Protein AF-A0A6V7VE24-F1 (afdb_monomer_lite)

InterPro domains:
  IPR000679 Zinc finger, GATA-type [PF00320] (62-96)
  IPR000679 Zinc finger, GATA-type [PS50114] (12-55)
  IPR000679 Zinc finger, GATA-type [PS50114] (56-92)
  IPR000679 Zinc finger, GATA-type [SM00401] (56-107)
  IPR013088 Zinc finger, NHR/GATA-type [G3DSA:3.30.50.10] (56-103)

Secondary structure (DSSP, 8-state):
--HHHHHHHHHTTTT--BTTT--S--S-EEEETTTEEEEHHHHHHHHHHSS------S----TTT--S--SS-EE-TTT--EE-HHHHHHHHHHHHHHHHHHTTS--

Foldseek 3Di:
DPVVVVVVVVVVLPQQAAPQARHRDAPDWDDDPPPHIHHPVQVVCCVVVVDGDDDDDDQAAAPVPRDSDAPDWDADPPPRHIHHPVVVVVVVVVVVVVVVVVVVVPD

Radius of gyration: 19.64 Å; chains: 1; bounding box: 31×36×73 Å

pLDDT: mean 81.74, std 15.92, range [39.88, 96.69]

Organism: Meloidogyne enterolobii (NCBI:txid390850)

Structure (mmCIF, N/CA/C/O backbone):
data_AF-A0A6V7VE24-F1
#
_entry.id   AF-A0A6V7VE24-F1
#
loop_
_atom_site.group_PDB
_atom_site.id
_atom_site.type_symbol
_atom_site.label_atom_id
_atom_site.label_alt_id
_atom_site.label_comp_id
_atom_site.label_asym_id
_atom_site.label_entity_id
_atom_site.label_seq_id
_atom_site.pdbx_PDB_ins_code
_atom_site.Cartn_x
_atom_site.Cartn_y
_atom_site.Cartn_z
_atom_site.occupancy
_atom_site.B_iso_or_equiv
_atom_site.auth_seq_id
_atom_site.auth_comp_id
_atom_site.auth_asym_id
_atom_site.auth_atom_id
_atom_site.pdbx_PDB_model_num
ATOM 1 N N . MET A 1 1 ? 10.195 14.468 -40.631 1.00 46.50 1 MET A N 1
ATOM 2 C CA . MET A 1 1 ? 10.539 13.842 -39.332 1.00 46.50 1 MET A CA 1
ATOM 3 C C . MET A 1 1 ? 9.803 14.530 -38.172 1.00 46.50 1 MET A C 1
ATOM 5 O O . MET A 1 1 ? 10.427 15.178 -37.351 1.00 46.50 1 MET A O 1
ATOM 9 N N . LEU A 1 2 ? 8.473 14.426 -38.097 1.00 47.97 2 LEU A N 1
ATOM 10 C CA . LEU A 1 2 ? 7.680 14.979 -36.974 1.00 47.97 2 LEU A CA 1
ATOM 11 C C . LEU A 1 2 ? 6.764 13.927 -36.324 1.00 47.97 2 LEU A C 1
ATOM 13 O O . LEU A 1 2 ? 6.364 14.075 -35.178 1.00 47.97 2 LEU A O 1
ATOM 17 N N . ILE A 1 3 ? 6.506 12.813 -37.019 1.00 49.00 3 ILE A N 1
ATOM 18 C CA . ILE A 1 3 ? 5.621 11.739 -36.549 1.00 49.00 3 ILE A CA 1
ATOM 19 C C . ILE A 1 3 ? 6.322 10.818 -35.527 1.00 49.00 3 ILE A C 1
ATOM 21 O O . ILE A 1 3 ? 5.666 10.285 -34.639 1.00 49.00 3 ILE A O 1
ATOM 25 N N . LEU A 1 4 ? 7.657 10.686 -35.570 1.00 47.44 4 LEU A N 1
ATOM 26 C CA . LEU A 1 4 ? 8.403 9.817 -34.642 1.00 47.44 4 LEU A CA 1
ATOM 27 C C . LEU A 1 4 ? 8.388 10.313 -33.184 1.00 47.44 4 LEU A C 1
ATOM 29 O O . LEU A 1 4 ? 8.431 9.496 -32.270 1.00 47.44 4 LEU A O 1
ATOM 33 N N . ASN A 1 5 ? 8.262 11.624 -32.957 1.00 48.38 5 ASN A N 1
ATOM 34 C CA . ASN A 1 5 ? 8.305 12.195 -31.606 1.00 48.38 5 ASN A CA 1
ATOM 35 C C . ASN A 1 5 ? 6.940 12.133 -30.901 1.00 48.38 5 ASN A C 1
ATOM 37 O O . ASN A 1 5 ? 6.881 11.808 -29.721 1.00 48.38 5 ASN A O 1
ATOM 41 N N . ILE A 1 6 ? 5.838 12.338 -31.634 1.00 50.84 6 ILE A N 1
ATOM 42 C CA . ILE A 1 6 ? 4.475 12.220 -31.079 1.00 50.84 6 ILE A CA 1
ATOM 43 C C . ILE A 1 6 ? 4.172 10.759 -30.725 1.00 50.84 6 ILE A C 1
ATOM 45 O O . ILE A 1 6 ? 3.619 10.464 -29.667 1.00 50.84 6 ILE A O 1
ATOM 49 N N . VAL A 1 7 ? 4.598 9.830 -31.586 1.00 51.38 7 VAL A N 1
ATOM 50 C CA . VAL A 1 7 ? 4.495 8.397 -31.308 1.00 51.38 7 VAL A CA 1
ATOM 51 C C . VAL A 1 7 ? 5.409 8.023 -30.135 1.00 51.38 7 VAL A C 1
ATOM 53 O O . VAL A 1 7 ? 4.964 7.288 -29.269 1.00 51.38 7 VAL A O 1
ATOM 56 N N . GLY A 1 8 ? 6.623 8.572 -30.015 1.00 47.44 8 GLY A N 1
ATOM 57 C CA . GLY A 1 8 ? 7.516 8.345 -28.866 1.00 47.44 8 GLY A CA 1
ATOM 58 C C . GLY A 1 8 ? 6.922 8.734 -27.504 1.00 47.44 8 GLY A C 1
ATOM 59 O O . GLY A 1 8 ? 7.091 7.988 -26.537 1.00 47.44 8 GLY A O 1
ATOM 60 N N . ASP A 1 9 ? 6.169 9.834 -27.433 1.00 51.03 9 ASP A N 1
ATOM 61 C CA . ASP A 1 9 ? 5.521 10.310 -26.200 1.00 51.03 9 ASP A CA 1
ATOM 62 C C . ASP A 1 9 ? 4.235 9.537 -25.849 1.00 51.03 9 ASP A C 1
ATOM 64 O O . ASP A 1 9 ? 3.973 9.252 -24.676 1.00 51.03 9 ASP A O 1
ATOM 68 N N . GLU A 1 10 ? 3.457 9.113 -26.849 1.00 54.38 10 GLU A N 1
ATOM 69 C CA . GLU A 1 10 ? 2.313 8.202 -26.667 1.00 54.38 10 GLU A CA 1
ATOM 70 C C . GLU A 1 10 ? 2.770 6.757 -26.356 1.00 54.38 10 GLU A C 1
ATOM 72 O O . GLU A 1 10 ? 2.152 6.052 -25.557 1.00 54.38 10 GLU A O 1
ATOM 77 N N . ILE A 1 11 ? 3.910 6.321 -26.903 1.00 50.38 11 ILE A N 1
ATOM 78 C CA . ILE A 1 11 ? 4.566 5.041 -26.599 1.00 50.38 11 ILE A CA 1
ATOM 79 C C . ILE A 1 11 ? 5.205 5.056 -25.201 1.00 50.38 11 ILE A C 1
ATOM 81 O O . ILE A 1 11 ? 5.156 4.037 -24.519 1.00 50.38 11 ILE A O 1
ATOM 85 N N . ASN A 1 12 ? 5.721 6.186 -24.708 1.00 50.69 12 ASN A N 1
ATOM 86 C CA . ASN A 1 12 ? 6.224 6.313 -23.327 1.00 50.69 12 ASN A CA 1
ATOM 87 C C . ASN A 1 12 ? 5.113 6.336 -22.258 1.00 50.69 12 ASN A C 1
ATOM 89 O O . ASN A 1 12 ? 5.381 6.175 -21.063 1.00 50.69 12 ASN A O 1
ATOM 93 N N . LYS A 1 13 ? 3.844 6.490 -22.658 1.00 52.00 13 LYS A N 1
ATOM 94 C CA . LYS A 1 13 ? 2.693 6.198 -21.787 1.00 52.00 13 LYS A CA 1
ATOM 95 C C . LYS A 1 13 ? 2.426 4.693 -21.638 1.00 52.00 13 LYS A C 1
ATOM 97 O O . LYS A 1 13 ? 1.619 4.333 -20.777 1.00 52.00 13 LYS A O 1
ATOM 102 N N . ARG A 1 14 ? 3.078 3.813 -22.416 1.00 56.66 14 ARG A N 1
ATOM 103 C CA . ARG A 1 14 ? 2.895 2.354 -22.325 1.00 56.66 14 ARG A CA 1
ATOM 104 C C . ARG A 1 14 ? 3.310 1.853 -20.938 1.00 56.66 14 ARG A C 1
ATOM 106 O O . ARG A 1 14 ? 4.467 1.935 -20.547 1.00 56.66 14 ARG A O 1
ATOM 113 N N . ASN A 1 15 ? 2.336 1.317 -20.207 1.00 62.25 15 ASN A N 1
ATOM 114 C CA . ASN A 1 15 ? 2.503 0.432 -19.052 1.00 62.25 15 ASN A CA 1
ATOM 115 C C . ASN A 1 15 ? 3.475 0.903 -17.959 1.00 62.25 15 ASN A C 1
ATOM 117 O O . ASN A 1 15 ? 4.304 0.132 -17.478 1.00 62.25 15 ASN A O 1
ATOM 121 N N . ARG A 1 16 ? 3.331 2.146 -17.480 1.00 78.44 16 ARG A N 1
ATOM 122 C CA . ARG A 1 16 ? 3.946 2.521 -16.198 1.00 78.44 16 ARG A CA 1
ATOM 123 C C . ARG A 1 16 ? 3.283 1.725 -15.075 1.00 78.44 16 ARG A C 1
ATOM 125 O O . ARG A 1 16 ? 2.172 2.038 -14.661 1.00 78.44 16 ARG A O 1
ATOM 132 N N . TYR A 1 17 ? 3.980 0.711 -14.576 1.00 90.00 17 TYR A N 1
ATOM 133 C CA . TYR A 1 17 ? 3.643 0.027 -13.335 1.00 90.00 17 TYR A CA 1
ATOM 134 C C . TYR A 1 17 ? 4.681 0.351 -12.264 1.00 90.00 17 TYR A C 1
ATOM 136 O O . TYR A 1 17 ? 5.835 0.689 -12.539 1.00 90.00 17 TYR A O 1
ATOM 144 N N . CYS A 1 18 ? 4.279 0.259 -11.001 1.00 91.88 18 CYS A N 1
ATOM 145 C CA . CYS A 1 18 ? 5.233 0.406 -9.918 1.00 91.88 18 CYS A CA 1
ATOM 146 C C . CYS A 1 18 ? 6.121 -0.835 -9.854 1.00 91.88 18 CYS A C 1
ATOM 148 O O . CYS A 1 18 ? 5.647 -1.897 -9.466 1.00 91.88 18 CYS A O 1
ATOM 150 N N . PHE A 1 19 ? 7.419 -0.682 -10.103 1.00 92.56 19 PHE A N 1
ATOM 151 C CA . PHE A 1 19 ? 8.405 -1.764 -10.020 1.00 92.56 19 PHE A CA 1
ATOM 152 C C . PHE A 1 19 ? 8.350 -2.531 -8.688 1.00 92.56 19 PHE A C 1
ATOM 154 O O . PHE A 1 19 ? 8.526 -3.741 -8.642 1.00 92.56 19 PHE A O 1
ATOM 161 N N . SER A 1 20 ? 8.049 -1.834 -7.587 1.00 90.62 20 SER A N 1
ATOM 162 C CA . SER A 1 20 ? 7.990 -2.438 -6.254 1.00 90.62 20 SER A CA 1
ATOM 163 C C . SER A 1 20 ? 6.677 -3.161 -5.938 1.00 90.62 20 SER A C 1
ATOM 165 O O . SER A 1 20 ? 6.718 -4.151 -5.213 1.00 90.62 20 SER A O 1
ATOM 167 N N . CYS A 1 21 ? 5.516 -2.662 -6.377 1.00 88.88 21 CYS A N 1
ATOM 168 C CA . CYS A 1 21 ? 4.216 -3.210 -5.953 1.00 88.88 21 CYS A CA 1
ATOM 169 C C . CYS A 1 21 ? 3.255 -3.581 -7.085 1.00 88.88 21 CYS A C 1
ATOM 171 O O . CYS A 1 21 ? 2.154 -4.038 -6.797 1.00 88.88 21 CYS A O 1
ATOM 173 N N . GLY A 1 22 ? 3.649 -3.384 -8.339 1.00 88.88 22 GLY A N 1
ATOM 174 C CA . GLY A 1 22 ? 2.891 -3.779 -9.524 1.00 88.88 22 GLY A CA 1
ATOM 175 C C . GLY A 1 22 ? 1.662 -2.931 -9.837 1.00 88.88 22 GLY A C 1
ATOM 176 O O . GLY A 1 22 ? 0.988 -3.222 -10.811 1.00 88.88 22 GLY A O 1
ATOM 177 N N . ILE A 1 23 ? 1.339 -1.891 -9.054 1.00 89.00 23 ILE A N 1
ATOM 178 C CA . ILE A 1 23 ? 0.158 -1.071 -9.363 1.00 89.00 23 ILE A CA 1
ATOM 179 C C . ILE A 1 23 ? 0.345 -0.352 -10.697 1.00 89.00 23 ILE A C 1
ATOM 181 O O . ILE A 1 23 ? 1.415 0.195 -10.947 1.00 89.00 23 ILE A O 1
ATOM 185 N N . GLU A 1 24 ? -0.708 -0.311 -11.503 1.00 89.31 24 GLU A N 1
ATOM 186 C CA . GLU A 1 24 ? -0.715 0.324 -12.830 1.00 89.31 24 GLU A CA 1
ATOM 187 C C . GLU A 1 24 ? -1.274 1.751 -12.796 1.00 89.31 24 GLU A C 1
ATOM 189 O O . GLU A 1 24 ? -1.113 2.532 -13.730 1.00 89.31 24 GLU A O 1
ATOM 194 N N . LYS A 1 25 ? -1.944 2.121 -11.699 1.00 88.44 25 LYS A N 1
ATOM 195 C CA . LYS A 1 25 ? -2.549 3.442 -11.511 1.00 88.44 25 LYS A CA 1
ATOM 196 C C . LYS A 1 25 ? -2.138 4.019 -10.164 1.00 88.44 25 LYS A C 1
ATOM 198 O O . LYS A 1 25 ? -2.244 3.371 -9.125 1.00 88.44 25 LYS A O 1
ATOM 203 N N . THR A 1 26 ? -1.664 5.257 -10.181 1.00 87.94 26 THR A N 1
ATOM 204 C CA . THR A 1 26 ? -1.312 6.046 -8.995 1.00 87.94 26 THR A CA 1
ATOM 205 C C . THR A 1 26 ? -1.391 7.524 -9.344 1.00 87.94 26 THR A C 1
ATOM 207 O O . THR A 1 26 ? -1.195 7.903 -10.494 1.00 87.94 26 THR A O 1
ATOM 210 N N . LEU A 1 27 ? -1.637 8.363 -8.340 1.00 90.38 27 LEU A N 1
ATOM 211 C CA . LEU A 1 27 ? -1.680 9.820 -8.499 1.00 90.38 27 LEU A CA 1
ATOM 212 C C . LEU A 1 27 ? -0.299 10.424 -8.790 1.00 90.38 27 LEU A C 1
ATOM 214 O O . LEU A 1 27 ? -0.196 11.487 -9.387 1.00 90.38 27 LEU A O 1
ATOM 218 N N . ARG A 1 28 ? 0.770 9.756 -8.343 1.00 90.94 28 ARG A N 1
ATOM 219 C CA . ARG A 1 28 ? 2.151 10.218 -8.508 1.00 90.94 28 ARG A CA 1
ATOM 220 C C . ARG A 1 28 ? 3.072 9.067 -8.890 1.00 90.94 28 ARG A C 1
ATOM 222 O O . ARG A 1 28 ? 3.128 8.059 -8.173 1.00 90.94 28 ARG A O 1
ATOM 229 N N . TRP A 1 29 ? 3.823 9.279 -9.967 1.00 92.69 29 TRP A N 1
ATOM 230 C CA . TRP A 1 29 ? 4.921 8.441 -10.440 1.00 92.69 29 TRP A CA 1
ATOM 231 C C . TRP A 1 29 ? 6.263 9.097 -10.118 1.00 92.69 29 TRP A C 1
ATOM 233 O O . TRP A 1 29 ? 6.401 10.309 -10.239 1.00 92.69 29 TRP A O 1
ATOM 243 N N . ASN A 1 30 ? 7.247 8.302 -9.703 1.00 93.50 30 ASN A N 1
ATOM 244 C CA . ASN A 1 30 ? 8.624 8.743 -9.488 1.00 93.50 30 ASN A CA 1
ATOM 245 C C . ASN A 1 30 ? 9.547 7.834 -10.300 1.00 93.50 30 ASN A C 1
ATOM 247 O O . ASN A 1 30 ? 9.360 6.616 -10.275 1.00 93.50 30 ASN A O 1
ATOM 251 N N . ILE A 1 31 ? 10.524 8.414 -10.995 1.00 90.81 31 ILE A N 1
ATOM 252 C CA . ILE A 1 31 ? 11.538 7.660 -11.741 1.00 90.81 31 ILE A CA 1
ATOM 253 C C . ILE A 1 31 ? 12.391 6.874 -10.737 1.00 90.81 31 ILE A C 1
ATOM 255 O O . ILE A 1 31 ? 12.764 7.384 -9.678 1.00 90.81 31 ILE A O 1
ATOM 259 N N . TYR A 1 32 ? 12.658 5.614 -11.046 1.00 89.38 32 TYR A N 1
ATOM 260 C CA . TYR A 1 32 ? 13.491 4.719 -10.260 1.00 89.38 32 TYR A CA 1
ATOM 261 C C . TYR A 1 32 ? 14.383 3.930 -11.207 1.00 89.38 32 TYR A C 1
ATOM 263 O O . TYR A 1 32 ? 13.877 3.169 -12.017 1.00 89.38 32 TYR A O 1
ATOM 271 N N . LEU A 1 33 ? 15.705 4.096 -11.109 1.00 86.12 33 LEU A N 1
ATOM 272 C CA . LEU A 1 33 ? 16.628 3.655 -12.165 1.00 86.12 33 LEU A CA 1
ATOM 273 C C . LEU A 1 33 ? 16.254 4.286 -13.526 1.00 86.12 33 LEU A C 1
ATOM 275 O O . LEU A 1 33 ? 15.291 5.042 -13.636 1.00 86.12 33 LEU A O 1
ATOM 279 N N . LYS A 1 34 ? 17.055 4.044 -14.565 1.00 80.50 34 LYS A N 1
ATOM 280 C CA . LYS A 1 34 ? 16.885 4.723 -15.860 1.00 80.50 34 LYS A CA 1
ATOM 281 C C . LYS A 1 34 ? 15.539 4.405 -16.539 1.00 80.50 34 LYS A C 1
ATOM 283 O O . LYS A 1 34 ? 15.042 5.227 -17.297 1.00 80.50 34 LYS A O 1
ATOM 288 N N . GLU A 1 35 ? 14.945 3.247 -16.237 1.00 82.38 35 GLU A N 1
ATOM 289 C CA . GLU A 1 35 ? 13.797 2.696 -16.979 1.00 82.38 35 GLU A CA 1
ATOM 290 C C . GLU A 1 35 ? 12.663 2.161 -16.089 1.00 82.38 35 GLU A C 1
ATOM 292 O O . GLU A 1 35 ? 11.712 1.557 -16.586 1.00 82.38 35 GLU A O 1
ATOM 297 N N . HIS A 1 36 ? 12.721 2.355 -14.767 1.00 89.56 36 HIS A N 1
ATOM 298 C CA . HIS A 1 36 ? 11.656 1.894 -13.876 1.00 89.56 36 HIS A CA 1
ATOM 299 C C . HIS A 1 36 ? 10.965 3.048 -13.151 1.00 89.56 36 HIS A C 1
ATOM 301 O O . HIS A 1 36 ? 11.440 4.181 -13.086 1.00 89.56 36 HIS A O 1
ATOM 307 N N . TYR A 1 37 ? 9.791 2.752 -12.593 1.00 92.88 37 TYR A N 1
ATOM 308 C CA . TYR A 1 37 ? 8.986 3.723 -11.864 1.00 92.88 37 TYR A CA 1
ATOM 309 C C . TYR A 1 37 ? 8.547 3.173 -10.511 1.00 92.88 37 TYR A C 1
ATOM 311 O O . TYR A 1 37 ? 8.249 1.988 -10.345 1.00 92.88 37 TYR A O 1
ATOM 319 N N . LEU A 1 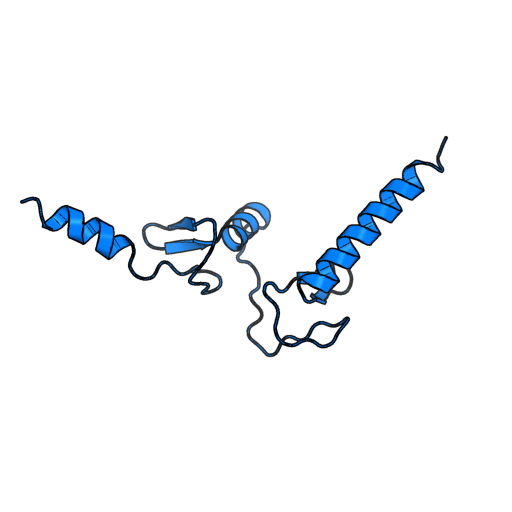38 ? 8.445 4.058 -9.524 1.00 93.31 38 LEU A N 1
ATOM 320 C CA . LEU A 1 38 ? 7.809 3.790 -8.240 1.00 93.31 38 LEU A CA 1
ATOM 321 C C . LEU A 1 38 ? 6.587 4.687 -8.064 1.00 93.31 38 LEU A C 1
ATOM 323 O O . LEU A 1 38 ? 6.634 5.894 -8.308 1.00 93.31 38 LEU A O 1
ATOM 327 N N . CYS A 1 39 ? 5.488 4.116 -7.571 1.00 93.44 39 CYS A N 1
ATOM 328 C CA . CYS A 1 39 ? 4.370 4.923 -7.103 1.00 93.44 39 CYS A CA 1
ATOM 329 C C . CYS A 1 39 ? 4.787 5.771 -5.895 1.00 93.44 39 CYS A C 1
ATOM 331 O O . CYS A 1 39 ? 5.734 5.425 -5.184 1.00 93.44 39 CYS A O 1
ATOM 333 N N . GLY A 1 40 ? 4.057 6.856 -5.622 1.00 93.12 40 GLY A N 1
ATOM 334 C CA . GLY A 1 40 ? 4.350 7.753 -4.497 1.00 93.12 40 GLY A CA 1
ATOM 335 C C . GLY A 1 40 ? 4.545 7.029 -3.160 1.00 93.12 40 GLY A C 1
ATOM 336 O O . GLY A 1 40 ? 5.494 7.314 -2.436 1.00 93.12 40 GLY A O 1
ATOM 337 N N . ASN A 1 41 ? 3.713 6.025 -2.870 1.00 92.56 41 ASN A N 1
ATOM 338 C CA . ASN A 1 41 ? 3.816 5.252 -1.631 1.00 92.56 41 ASN A CA 1
ATOM 339 C C . ASN A 1 41 ? 5.115 4.435 -1.553 1.00 92.56 41 ASN A C 1
ATOM 341 O O . ASN A 1 41 ? 5.786 4.459 -0.523 1.00 92.56 41 ASN A O 1
ATOM 345 N N . CYS A 1 42 ? 5.476 3.712 -2.618 1.00 92.75 42 CYS A N 1
ATOM 346 C CA . CYS A 1 42 ? 6.693 2.897 -2.637 1.00 92.75 42 CYS A CA 1
ATOM 347 C C . CYS A 1 42 ? 7.959 3.754 -2.680 1.00 92.75 42 CYS A C 1
ATOM 349 O O . CYS A 1 42 ? 8.933 3.413 -2.012 1.00 92.75 42 CYS A O 1
ATOM 351 N N . TYR A 1 43 ? 7.931 4.874 -3.406 1.00 95.12 43 TYR A N 1
ATOM 352 C CA . TYR A 1 43 ? 9.033 5.829 -3.436 1.00 95.12 43 TYR A CA 1
ATOM 353 C C . TYR A 1 43 ? 9.296 6.406 -2.042 1.00 95.12 43 TYR A C 1
ATOM 355 O O . TYR A 1 43 ? 10.387 6.227 -1.510 1.00 95.12 43 TYR A O 1
ATOM 363 N N . ASN A 1 44 ? 8.281 6.997 -1.400 1.00 95.19 44 ASN A N 1
ATOM 364 C CA . ASN A 1 44 ? 8.427 7.586 -0.065 1.00 95.19 44 ASN A CA 1
ATOM 365 C C . ASN A 1 44 ? 8.865 6.550 0.975 1.00 95.19 44 ASN A C 1
ATOM 367 O O . ASN A 1 44 ? 9.716 6.834 1.814 1.00 95.19 44 ASN A O 1
ATOM 371 N N . TYR A 1 45 ? 8.329 5.326 0.900 1.00 93.50 45 TYR A N 1
ATOM 372 C CA . TYR A 1 45 ? 8.768 4.248 1.781 1.00 93.50 45 TYR A CA 1
ATOM 373 C C . TYR A 1 45 ? 10.261 3.959 1.615 1.00 93.50 45 TYR A C 1
ATOM 375 O O . TYR A 1 45 ? 10.965 3.850 2.618 1.00 93.50 45 TYR A O 1
ATOM 383 N N . LYS A 1 46 ? 10.740 3.863 0.368 1.00 94.44 46 LYS A N 1
ATOM 384 C CA . LYS A 1 46 ? 12.150 3.608 0.067 1.00 94.44 46 LYS A CA 1
ATOM 385 C C . LYS A 1 46 ? 13.060 4.749 0.525 1.00 94.44 46 LYS A C 1
ATOM 387 O O . LYS A 1 46 ? 14.124 4.448 1.047 1.00 94.44 46 LYS A O 1
ATOM 392 N N . GLN A 1 47 ? 12.639 6.007 0.383 1.00 94.69 47 GLN A N 1
ATOM 393 C CA . GLN A 1 47 ? 13.403 7.166 0.867 1.00 94.69 47 GLN A CA 1
ATOM 394 C C . GLN A 1 47 ? 13.565 7.153 2.394 1.00 94.69 47 GLN A C 1
ATOM 396 O O . GLN A 1 47 ? 14.646 7.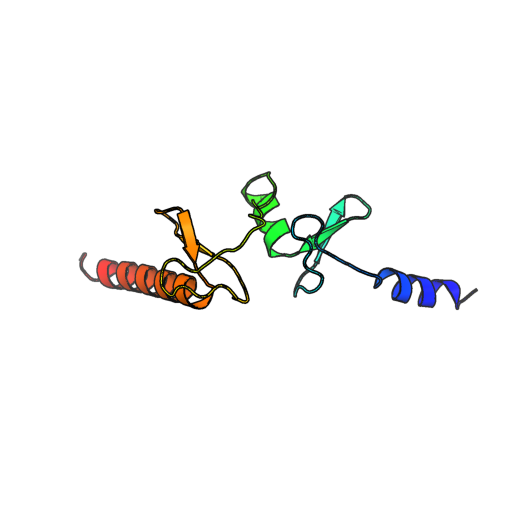403 2.905 1.00 94.69 47 GLN A O 1
ATOM 401 N N . ILE A 1 48 ? 12.500 6.811 3.129 1.00 93.94 48 ILE A N 1
ATOM 402 C CA . ILE A 1 48 ? 12.517 6.820 4.602 1.00 93.94 48 ILE A CA 1
ATOM 403 C C . ILE A 1 48 ? 13.228 5.586 5.172 1.00 93.94 48 ILE A C 1
ATOM 405 O O . ILE A 1 48 ? 13.934 5.674 6.169 1.00 93.94 48 ILE A O 1
ATOM 409 N N . ASN A 1 49 ? 13.000 4.413 4.579 1.00 92.94 49 ASN A N 1
ATOM 410 C CA . ASN A 1 49 ? 13.412 3.135 5.167 1.00 92.94 49 ASN A CA 1
ATOM 411 C C . ASN A 1 49 ? 14.645 2.528 4.489 1.00 92.94 49 ASN A C 1
ATOM 413 O O . ASN A 1 49 ? 15.047 1.430 4.869 1.00 92.94 49 ASN A O 1
ATOM 417 N N . TRP A 1 50 ? 15.169 3.167 3.438 1.00 92.69 50 TRP A N 1
ATOM 418 C CA . TRP A 1 50 ? 16.280 2.690 2.602 1.00 92.69 50 TRP A CA 1
ATOM 419 C C . TRP A 1 50 ? 16.104 1.278 2.012 1.00 92.69 50 TRP A C 1
ATOM 421 O O . TRP A 1 50 ? 17.023 0.699 1.443 1.00 92.69 50 TRP A O 1
ATOM 431 N N . ARG A 1 51 ? 14.883 0.736 2.051 1.00 93.06 51 ARG A N 1
ATOM 432 C CA . ARG A 1 51 ? 14.506 -0.597 1.559 1.00 93.06 51 ARG A CA 1
ATOM 433 C C . ARG A 1 51 ? 13.138 -0.562 0.891 1.00 93.06 51 ARG A C 1
ATOM 435 O O . ARG A 1 51 ? 12.360 0.369 1.098 1.00 93.06 51 ARG A O 1
ATOM 442 N N . PHE A 1 52 ? 12.823 -1.576 0.089 1.00 89.38 52 PHE A N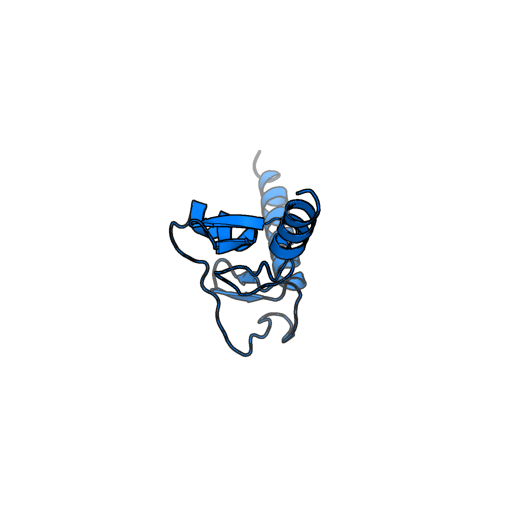 1
ATOM 443 C CA . PHE A 1 52 ? 11.499 -1.677 -0.525 1.00 89.38 52 PHE A CA 1
ATOM 444 C C . PHE A 1 52 ? 10.404 -1.940 0.510 1.00 89.38 52 PHE A C 1
ATOM 446 O O . PHE A 1 52 ? 10.628 -2.561 1.552 1.00 89.38 52 PHE A O 1
ATOM 453 N N . ARG A 1 53 ? 9.193 -1.458 0.208 1.00 85.56 53 ARG A N 1
ATOM 454 C CA . ARG A 1 53 ? 8.009 -1.742 1.020 1.00 85.56 53 ARG A CA 1
ATOM 455 C C . ARG A 1 53 ? 7.742 -3.251 0.991 1.00 85.56 53 ARG A C 1
ATOM 457 O O . ARG A 1 53 ? 7.615 -3.787 -0.106 1.00 85.56 53 ARG A O 1
ATOM 464 N N . PRO A 1 54 ? 7.596 -3.933 2.142 1.00 83.06 54 PRO A N 1
ATOM 465 C CA . PRO A 1 54 ? 7.242 -5.346 2.157 1.00 83.06 54 PRO A CA 1
ATOM 466 C C . PRO A 1 54 ? 5.826 -5.526 1.596 1.00 83.06 54 PRO A C 1
ATOM 468 O O . PRO A 1 54 ? 4.825 -5.144 2.214 1.00 83.06 54 PRO A O 1
ATOM 471 N N . ILE A 1 55 ? 5.735 -6.081 0.389 1.00 80.31 55 ILE A N 1
ATOM 472 C CA . ILE A 1 55 ? 4.468 -6.409 -0.258 1.00 80.31 55 ILE A CA 1
ATOM 473 C C . ILE A 1 55 ? 4.147 -7.869 0.070 1.00 80.31 55 ILE A C 1
ATOM 475 O O . ILE A 1 55 ? 4.606 -8.772 -0.618 1.00 80.31 55 ILE A O 1
ATOM 479 N N . LYS A 1 56 ? 3.355 -8.125 1.122 1.00 74.81 56 LYS A N 1
ATOM 480 C CA . LYS A 1 56 ? 2.781 -9.467 1.328 1.00 74.81 56 LYS A CA 1
ATOM 481 C C . LYS A 1 56 ? 1.885 -9.812 0.130 1.00 74.81 56 LYS A C 1
ATOM 483 O O . LYS A 1 56 ? 0.883 -9.115 -0.078 1.00 74.81 56 LYS A O 1
ATOM 488 N N . LYS A 1 57 ? 2.262 -10.839 -0.633 1.00 67.25 57 LYS A N 1
ATOM 489 C CA . LYS A 1 57 ? 1.425 -11.506 -1.640 1.00 67.25 57 LYS A CA 1
ATOM 490 C C . LYS A 1 57 ? 0.634 -12.606 -0.916 1.00 67.25 57 LYS A C 1
ATOM 492 O O . LYS A 1 57 ? 1.248 -13.410 -0.228 1.00 67.25 57 LYS A O 1
ATOM 497 N N . GLY A 1 58 ? -0.697 -12.596 -0.994 1.00 71.50 58 GLY A N 1
ATOM 498 C CA . GLY A 1 58 ? -1.561 -13.580 -0.325 1.00 71.50 58 GLY A CA 1
ATOM 499 C C . GLY A 1 58 ? -2.947 -13.035 0.037 1.00 71.50 58 GLY A C 1
ATOM 500 O O . GLY A 1 58 ? -3.192 -11.832 -0.088 1.00 71.50 58 GLY A O 1
ATOM 501 N N . ASN A 1 59 ? -3.830 -13.922 0.508 1.00 78.75 59 ASN A N 1
ATOM 502 C CA . ASN A 1 59 ? -5.181 -13.594 0.978 1.00 78.75 59 ASN A CA 1
ATOM 503 C C . ASN A 1 59 ? -5.114 -12.815 2.295 1.00 78.75 59 ASN A C 1
ATOM 505 O O . ASN A 1 59 ? -5.160 -13.378 3.388 1.00 78.75 59 ASN A O 1
ATOM 509 N N . ARG A 1 60 ? -4.970 -11.496 2.188 1.00 87.31 60 ARG A N 1
ATOM 510 C CA . ARG A 1 60 ? -5.087 -10.602 3.338 1.00 87.31 60 ARG A CA 1
ATOM 511 C C . ARG A 1 60 ? -6.556 -10.462 3.719 1.00 87.31 60 ARG A C 1
ATOM 513 O O . ARG A 1 60 ? -7.410 -10.314 2.850 1.00 87.31 60 ARG A O 1
ATOM 520 N N . HIS A 1 61 ? -6.821 -10.438 5.016 1.00 93.25 61 HIS A N 1
ATOM 521 C CA . HIS A 1 61 ? -8.095 -10.014 5.577 1.00 93.25 61 HIS A CA 1
ATOM 522 C C . HIS A 1 61 ? -7.835 -8.909 6.598 1.00 93.25 61 HIS A C 1
ATOM 524 O O . HIS A 1 61 ? -6.767 -8.839 7.209 1.00 93.25 61 HIS A O 1
ATOM 530 N N . CYS A 1 62 ? -8.795 -8.007 6.759 1.00 94.25 62 CYS A N 1
ATOM 531 C CA . CYS A 1 62 ? -8.722 -7.016 7.819 1.00 94.25 62 CYS A CA 1
ATOM 532 C C . CYS A 1 62 ? -8.930 -7.705 9.164 1.00 94.25 62 CYS A C 1
ATOM 534 O O . CYS A 1 62 ? -9.974 -8.312 9.367 1.00 94.25 62 CYS A O 1
ATOM 536 N N . HIS A 1 63 ? -8.000 -7.544 10.099 1.00 94.62 63 HIS A N 1
ATOM 537 C CA . HIS A 1 63 ? -8.144 -8.111 11.441 1.00 94.62 63 HIS A CA 1
ATOM 538 C C . HIS A 1 63 ? -9.387 -7.590 12.184 1.00 94.62 63 HIS A C 1
ATOM 540 O O . HIS A 1 63 ? -10.003 -8.322 12.940 1.00 94.62 63 HIS A O 1
ATOM 546 N N . GLU A 1 64 ? -9.783 -6.340 11.924 1.00 94.38 64 GLU A N 1
ATOM 547 C CA . GLU A 1 64 ? -10.913 -5.699 12.611 1.00 94.38 64 GLU A CA 1
ATOM 548 C C . GLU A 1 64 ? -12.294 -6.085 12.051 1.00 94.38 64 GLU A C 1
ATOM 550 O O . GLU A 1 64 ? -13.261 -6.180 12.791 1.00 94.38 64 GLU A O 1
ATOM 555 N N . CYS A 1 65 ? -12.423 -6.240 10.728 1.00 96.19 65 CYS A N 1
ATOM 556 C CA . CYS A 1 65 ? -13.731 -6.408 10.078 1.00 96.19 65 CYS A CA 1
ATOM 557 C C . CYS A 1 65 ? -13.789 -7.552 9.062 1.00 96.19 65 CYS A C 1
ATOM 559 O O . CYS A 1 65 ? -14.775 -7.688 8.347 1.00 96.19 65 CYS A O 1
ATOM 561 N N . GLY A 1 66 ? -12.722 -8.338 8.933 1.00 95.38 66 GLY A N 1
ATOM 562 C CA . GLY A 1 66 ? -12.668 -9.523 8.078 1.00 95.38 66 GLY A CA 1
ATOM 563 C C . GLY A 1 66 ? -12.621 -9.269 6.569 1.00 95.38 66 GLY A C 1
ATOM 564 O O . GLY A 1 66 ? -12.366 -10.208 5.823 1.00 95.38 66 GLY A O 1
ATOM 565 N N . VAL A 1 67 ? -12.816 -8.032 6.085 1.00 95.88 67 VAL A N 1
ATOM 566 C CA . VAL A 1 67 ? -12.850 -7.768 4.634 1.00 95.88 67 VAL A CA 1
ATOM 567 C C . VAL A 1 67 ? -11.562 -8.214 3.951 1.00 95.88 67 VAL A C 1
ATOM 569 O O . VAL A 1 67 ? -10.463 -7.927 4.429 1.00 95.88 67 VAL A O 1
ATOM 572 N N . THR A 1 68 ? -11.704 -8.886 2.814 1.00 93.19 68 THR A N 1
ATOM 573 C CA . THR A 1 68 ? -10.595 -9.408 2.000 1.00 93.19 68 THR A CA 1
ATOM 574 C C . THR A 1 68 ? -10.244 -8.500 0.823 1.00 93.19 68 THR A C 1
ATOM 576 O O . THR A 1 68 ? -9.221 -8.686 0.167 1.00 93.19 68 THR A O 1
ATOM 579 N N . GLN A 1 69 ? -11.058 -7.471 0.573 1.00 89.50 69 GLN A N 1
ATOM 580 C CA . GLN A 1 69 ? -10.830 -6.463 -0.457 1.00 89.50 69 GLN A CA 1
ATOM 581 C C . GLN A 1 69 ? -10.857 -5.059 0.154 1.00 89.50 69 GLN A C 1
ATOM 583 O O . GLN A 1 69 ? -11.688 -4.732 0.999 1.00 89.50 69 GLN A O 1
ATOM 588 N N . THR A 1 70 ? -9.911 -4.215 -0.252 1.00 90.44 70 THR A N 1
ATOM 589 C CA . THR A 1 70 ? -9.774 -2.829 0.216 1.00 90.44 70 THR A CA 1
ATOM 590 C C . THR A 1 70 ? -8.928 -2.042 -0.780 1.00 90.44 70 THR A C 1
ATOM 592 O O . THR A 1 70 ? -8.040 -2.599 -1.423 1.00 90.44 70 THR A O 1
ATOM 595 N N . THR A 1 71 ? -9.144 -0.730 -0.871 1.00 87.69 71 THR A N 1
ATOM 596 C CA . TH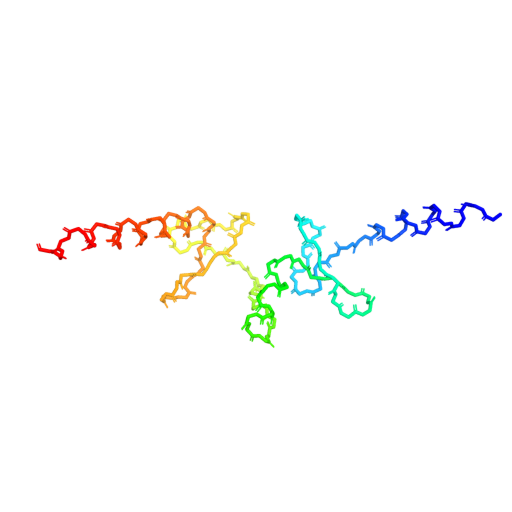R A 1 71 ? -8.354 0.155 -1.748 1.00 87.69 71 THR A CA 1
ATOM 597 C C . THR A 1 71 ? -6.894 0.278 -1.312 1.00 87.69 71 THR A C 1
ATOM 599 O O . THR A 1 71 ? -6.001 0.483 -2.131 1.00 87.69 71 THR A O 1
ATOM 602 N N . GLN A 1 72 ? -6.628 0.148 -0.012 1.00 85.88 72 GLN A N 1
ATOM 603 C CA . GLN A 1 72 ? -5.281 0.153 0.545 1.00 85.88 72 GLN A CA 1
ATOM 604 C C . GLN A 1 72 ? -5.222 -0.732 1.789 1.00 85.88 72 GLN A C 1
ATOM 606 O O . GLN A 1 72 ? -6.063 -0.624 2.681 1.00 85.88 72 GLN A O 1
ATOM 611 N N . TRP A 1 73 ? -4.193 -1.573 1.864 1.00 88.94 73 TRP A N 1
ATOM 612 C CA . TRP A 1 73 ? -3.840 -2.305 3.077 1.00 88.94 73 TRP A CA 1
ATOM 613 C C . TRP A 1 73 ? -2.947 -1.451 3.979 1.00 88.94 73 TRP A C 1
ATOM 615 O O . TRP A 1 73 ? -1.915 -0.926 3.534 1.00 88.94 73 TRP A O 1
ATOM 625 N N . ARG A 1 74 ? -3.345 -1.332 5.245 1.00 90.62 74 ARG A N 1
ATOM 626 C CA . 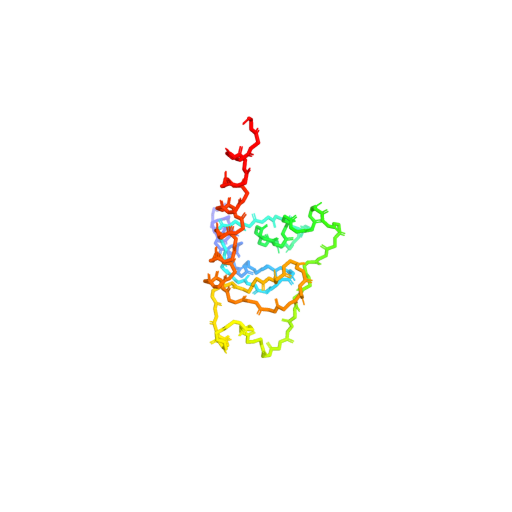ARG A 1 74 ? -2.619 -0.667 6.335 1.00 90.62 74 ARG A CA 1
ATOM 627 C C . ARG A 1 74 ? -2.110 -1.718 7.324 1.00 90.62 74 ARG A C 1
ATOM 629 O O . ARG A 1 74 ? -2.594 -2.841 7.326 1.00 90.62 74 ARG A O 1
ATOM 636 N N . ILE A 1 75 ? -1.125 -1.353 8.138 1.00 87.69 75 ILE A N 1
ATOM 637 C CA . ILE A 1 75 ? -0.553 -2.231 9.165 1.00 87.69 75 ILE A CA 1
ATOM 638 C C . ILE A 1 75 ? -0.782 -1.588 10.526 1.00 87.69 75 ILE A C 1
ATOM 640 O O . ILE A 1 75 ? -0.486 -0.401 10.693 1.00 87.69 75 ILE A O 1
ATOM 644 N N . HIS A 1 76 ? -1.301 -2.368 11.471 1.00 85.31 76 HIS A N 1
ATOM 645 C CA . HIS A 1 76 ? -1.430 -1.952 12.861 1.00 85.31 76 HIS A CA 1
ATOM 646 C C . HIS A 1 76 ? -0.041 -1.581 13.418 1.00 85.31 76 HIS A C 1
ATOM 648 O O . HIS A 1 76 ? 0.887 -2.387 13.292 1.00 85.31 76 HIS A O 1
ATOM 654 N N . PRO A 1 77 ? 0.146 -0.390 14.017 1.00 77.94 77 PRO A N 1
ATOM 655 C CA . PRO A 1 77 ? 1.469 0.084 14.425 1.00 77.94 77 PRO A CA 1
ATOM 656 C C . PRO A 1 77 ? 2.138 -0.840 15.451 1.00 77.94 77 PRO A C 1
ATOM 658 O O . PRO A 1 77 ? 3.323 -1.134 15.298 1.00 77.94 77 PRO A O 1
ATOM 661 N N . GLU A 1 78 ? 1.378 -1.343 16.426 1.00 81.38 78 GLU A N 1
ATOM 662 C CA . GLU A 1 78 ? 1.872 -2.242 17.482 1.00 81.38 78 GLU A CA 1
ATOM 663 C C . GLU A 1 78 ? 1.795 -3.716 17.064 1.00 81.38 78 GLU A C 1
ATOM 665 O O . GLU A 1 78 ? 2.819 -4.319 16.766 1.00 81.38 78 GLU A O 1
ATOM 670 N N . LEU A 1 79 ? 0.581 -4.261 16.930 1.00 81.62 79 LEU A N 1
ATOM 671 C CA . LEU A 1 79 ? 0.319 -5.682 16.650 1.00 81.62 79 LEU A CA 1
ATOM 672 C C . LEU A 1 79 ? 0.758 -6.181 15.260 1.00 81.62 79 LEU A C 1
ATOM 674 O O . LEU A 1 79 ? 0.713 -7.373 14.989 1.00 81.62 79 LEU A O 1
ATOM 678 N N . LYS A 1 80 ? 1.139 -5.291 14.334 1.00 83.88 80 LYS A N 1
ATOM 679 C CA . LYS A 1 80 ? 1.520 -5.623 12.942 1.00 83.88 80 LYS A CA 1
ATOM 680 C C . LYS A 1 80 ? 0.469 -6.403 12.128 1.00 83.88 80 LYS A C 1
ATOM 682 O O . LYS A 1 80 ? 0.787 -6.916 11.052 1.00 83.88 80 LYS A O 1
ATOM 687 N N . HIS A 1 81 ? -0.784 -6.438 12.582 1.00 89.12 81 HIS A N 1
ATOM 688 C CA . HIS A 1 81 ? -1.904 -7.036 11.855 1.00 89.12 81 HIS A CA 1
ATOM 689 C C . HIS A 1 81 ? -2.278 -6.219 10.609 1.00 89.12 81 HIS A C 1
ATOM 691 O O . HIS A 1 81 ? -2.115 -4.993 10.574 1.00 89.12 81 HIS A O 1
ATOM 697 N N . ASP A 1 82 ? -2.784 -6.901 9.579 1.00 92.00 82 ASP A N 1
ATOM 698 C CA . ASP A 1 82 ? -3.303 -6.257 8.374 1.00 92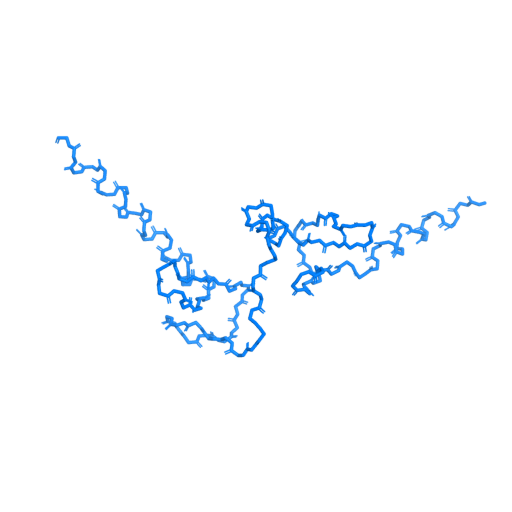.00 82 ASP A CA 1
ATOM 699 C C . ASP A 1 82 ? -4.669 -5.608 8.671 1.00 92.00 82 ASP A C 1
ATOM 701 O O . ASP A 1 82 ? -5.573 -6.212 9.249 1.00 92.00 82 ASP A O 1
ATOM 705 N N . LEU A 1 83 ? -4.821 -4.348 8.264 1.00 94.31 83 LEU A N 1
ATOM 706 C CA . LEU A 1 83 ? -6.053 -3.573 8.385 1.00 94.31 83 LEU A CA 1
ATOM 707 C C . LEU A 1 83 ? -6.491 -3.076 7.008 1.00 94.31 83 LEU A C 1
ATOM 709 O O . LEU A 1 83 ? -5.664 -2.667 6.184 1.00 94.31 83 LEU A O 1
ATOM 713 N N . CYS A 1 84 ? -7.801 -3.033 6.770 1.00 95.06 84 CYS A N 1
ATOM 714 C CA . CYS A 1 84 ? -8.347 -2.325 5.619 1.00 95.06 84 CYS A CA 1
ATOM 715 C C . CYS A 1 84 ? -8.136 -0.809 5.768 1.00 95.06 84 CYS A C 1
ATOM 717 O O . CYS A 1 84 ? -7.796 -0.292 6.842 1.00 95.06 84 CYS A O 1
ATOM 719 N N . ASN A 1 85 ? -8.355 -0.066 4.683 1.00 94.62 85 ASN A N 1
ATOM 720 C CA . ASN A 1 85 ? -8.130 1.375 4.687 1.00 94.62 85 ASN A CA 1
ATOM 721 C C . ASN A 1 85 ? -9.058 2.084 5.687 1.00 94.62 85 ASN A C 1
ATOM 723 O O . ASN A 1 85 ? -8.607 2.965 6.418 1.00 94.62 85 ASN A O 1
ATOM 727 N N . ALA A 1 86 ? -10.327 1.671 5.751 1.00 96.69 86 ALA A N 1
ATOM 728 C CA . ALA A 1 86 ? -11.325 2.259 6.640 1.00 96.69 86 ALA A CA 1
ATOM 729 C C . ALA A 1 86 ? -10.966 2.059 8.123 1.00 96.69 86 ALA A C 1
ATOM 731 O O . ALA A 1 86 ? -10.845 3.045 8.856 1.00 96.69 86 ALA A O 1
ATOM 732 N N . CYS A 1 87 ? -10.706 0.818 8.552 1.00 96.06 87 CYS A N 1
ATOM 733 C CA . CYS A 1 87 ? -10.367 0.511 9.946 1.00 96.06 87 CYS A CA 1
ATOM 734 C C . CYS A 1 87 ? -9.058 1.180 10.378 1.00 96.06 87 CYS A C 1
ATOM 736 O O . CYS A 1 87 ? -9.016 1.833 11.421 1.00 96.06 87 CYS A O 1
ATOM 738 N N . GLY A 1 88 ? -8.013 1.134 9.544 1.00 94.88 88 GLY A N 1
ATOM 739 C CA . GLY A 1 88 ? -6.753 1.810 9.866 1.00 94.88 88 GLY A CA 1
ATOM 740 C C . GLY A 1 88 ? -6.892 3.337 9.964 1.00 94.88 88 GLY A C 1
ATOM 741 O O . GLY A 1 88 ? -6.235 3.972 10.789 1.00 94.88 88 GLY A O 1
ATOM 742 N N . MET A 1 89 ? -7.772 3.953 9.167 1.00 94.69 89 MET A N 1
ATOM 743 C CA . MET A 1 89 ? -8.057 5.389 9.278 1.00 94.69 89 MET A CA 1
ATOM 744 C C . MET A 1 89 ? -8.876 5.732 10.525 1.00 94.69 89 MET A C 1
ATOM 746 O O . MET A 1 89 ? -8.595 6.758 11.148 1.00 94.69 89 MET A O 1
ATOM 750 N N . LYS A 1 90 ? -9.846 4.890 10.912 1.00 94.69 90 LYS A N 1
ATOM 751 C CA . LYS A 1 90 ? -10.596 5.033 12.171 1.00 94.69 90 LYS A CA 1
ATOM 752 C C . LYS A 1 90 ? -9.640 5.011 13.363 1.00 94.69 90 LYS A C 1
ATOM 754 O O . LYS A 1 90 ? -9.639 5.955 14.147 1.00 94.69 90 LYS A O 1
ATOM 759 N N . GLN A 1 91 ? -8.752 4.019 13.419 1.00 92.12 91 GLN A N 1
ATOM 760 C CA . GLN A 1 91 ? -7.766 3.893 14.492 1.00 92.12 91 GLN A CA 1
ATOM 761 C C . GLN A 1 91 ? -6.839 5.117 14.575 1.00 92.12 91 GLN A C 1
ATOM 763 O O . GLN A 1 91 ? -6.644 5.681 15.651 1.00 92.12 91 GLN A O 1
ATOM 768 N N . ARG A 1 92 ? -6.341 5.614 13.432 1.00 90.25 92 ARG A N 1
ATOM 769 C CA . ARG A 1 92 ? -5.511 6.832 13.393 1.00 90.25 92 ARG A CA 1
ATOM 770 C C . ARG A 1 92 ? -6.247 8.069 13.916 1.00 90.25 92 ARG A C 1
ATOM 772 O O . ARG A 1 92 ? -5.632 8.917 14.561 1.00 90.25 92 ARG A O 1
ATOM 779 N N . LYS A 1 93 ? -7.543 8.202 13.613 1.00 91.75 93 LYS A N 1
ATOM 780 C CA . LYS A 1 93 ? -8.374 9.309 14.112 1.00 91.75 93 LYS A CA 1
ATOM 781 C C . LYS A 1 93 ? -8.567 9.211 15.627 1.00 91.75 93 LYS A C 1
ATOM 783 O O . LYS A 1 93 ? -8.386 10.225 16.296 1.00 91.75 93 LYS A O 1
ATOM 788 N N . SER A 1 94 ? -8.861 8.020 16.155 1.00 89.19 94 SER A N 1
ATOM 789 C CA . SER A 1 94 ? -9.003 7.793 17.601 1.00 89.19 94 SER A CA 1
ATOM 790 C C . SER A 1 94 ? -7.717 8.130 18.356 1.00 89.19 94 SER A C 1
ATOM 792 O O . SER A 1 94 ? -7.749 8.981 19.239 1.00 89.19 94 SER A O 1
ATOM 794 N N . ALA A 1 95 ? -6.569 7.613 17.906 1.00 86.31 95 ALA A N 1
ATOM 795 C CA . ALA A 1 95 ? -5.271 7.907 18.520 1.00 86.31 95 ALA A CA 1
ATOM 796 C C . ALA A 1 95 ? -4.926 9.411 18.506 1.00 86.31 95 ALA A C 1
ATOM 798 O O . ALA A 1 95 ? -4.301 9.934 19.427 1.00 86.31 95 ALA A O 1
ATOM 799 N N . ARG A 1 96 ? -5.339 10.150 17.463 1.00 87.75 96 ARG A N 1
ATOM 800 C CA . ARG A 1 96 ? -5.184 11.614 17.428 1.00 87.75 96 ARG A CA 1
ATOM 801 C C . ARG A 1 96 ? -6.109 12.305 18.433 1.00 87.75 96 ARG A C 1
ATOM 803 O O . ARG A 1 96 ? -5.671 13.251 19.080 1.00 87.75 96 ARG A O 1
ATOM 810 N N . LYS A 1 97 ? -7.365 11.858 18.549 1.00 87.88 97 LYS A N 1
ATOM 811 C CA . LYS A 1 97 ? -8.345 12.411 19.496 1.00 87.88 97 LYS A CA 1
ATOM 812 C C . LYS A 1 97 ? -7.883 12.216 20.940 1.00 87.88 97 LYS A C 1
ATOM 814 O O . LYS A 1 97 ? -7.935 13.174 21.696 1.00 87.88 97 LYS A O 1
ATOM 819 N N . GLU A 1 98 ? -7.369 11.037 21.281 1.00 84.31 98 GLU A N 1
ATOM 820 C CA . GLU A 1 98 ? -6.822 10.728 22.611 1.00 84.31 98 GLU A CA 1
ATOM 821 C C . GLU A 1 98 ? -5.667 11.658 22.990 1.00 84.31 98 GLU A C 1
ATOM 823 O O . GLU A 1 98 ? -5.696 12.269 24.059 1.00 84.31 98 GLU A O 1
ATOM 828 N N . LYS A 1 99 ? -4.696 11.850 22.084 1.00 81.06 99 LYS A N 1
ATOM 829 C CA . LYS A 1 99 ? -3.583 12.795 22.289 1.00 81.06 99 LYS A CA 1
ATOM 830 C C . LYS A 1 99 ? -4.070 14.225 22.507 1.00 81.06 99 LYS A C 1
ATOM 832 O O . LYS A 1 99 ? -3.561 14.918 23.383 1.00 81.06 99 LYS A O 1
ATOM 837 N N . LEU A 1 100 ? -5.065 14.658 21.732 1.00 79.31 100 LEU A N 1
ATOM 838 C CA . LEU A 1 100 ? -5.663 15.982 21.894 1.00 79.31 100 LEU A CA 1
ATOM 839 C C . LEU A 1 100 ? -6.392 16.100 23.238 1.00 79.31 100 LEU A C 1
ATOM 841 O O . LEU A 1 100 ? -6.164 17.072 23.943 1.00 79.31 100 LEU A O 1
ATOM 845 N N . SER A 1 101 ? -7.196 15.110 23.639 1.00 75.81 101 SER A N 1
ATOM 846 C CA . SER A 1 101 ? -7.905 15.135 24.927 1.00 75.81 101 SER A CA 1
ATOM 847 C C . SER A 1 101 ? -6.977 15.033 26.141 1.00 75.81 101 SER A C 1
ATOM 849 O O . SER A 1 101 ? -7.255 15.645 27.168 1.00 75.81 101 SER A O 1
ATOM 851 N N . GLY A 1 102 ? -5.863 14.302 26.029 1.00 59.94 102 GLY A N 1
ATOM 852 C CA . GLY A 1 102 ? -4.854 14.204 27.087 1.00 59.94 102 GLY A CA 1
ATOM 853 C C . GLY A 1 102 ? -4.073 15.504 27.282 1.00 59.94 102 GLY A C 1
ATOM 854 O O . GLY A 1 102 ? -3.726 15.845 28.407 1.00 59.94 102 GLY A O 1
ATOM 855 N N . SER A 1 103 ? -3.876 16.283 26.213 1.00 57.34 103 SER A N 1
ATOM 856 C CA . SER A 1 103 ? -3.178 17.574 26.275 1.00 57.34 103 SER A CA 1
ATOM 857 C C . SER A 1 103 ? -3.950 18.667 27.032 1.00 57.34 103 SER A C 1
ATOM 859 O O . SER A 1 103 ? -3.344 19.663 27.411 1.00 57.34 103 SER A O 1
ATOM 861 N N . PHE A 1 104 ? -5.258 18.496 27.265 1.00 55.69 104 PHE A N 1
ATOM 862 C CA . PHE A 1 104 ? -6.085 19.427 28.050 1.00 55.69 104 PHE A CA 1
ATOM 863 C C . PHE A 1 104 ? -6.124 19.110 29.554 1.00 55.69 104 PHE A C 1
ATOM 865 O O . PHE A 1 104 ? -6.631 19.921 30.319 1.00 55.69 104 PHE A O 1
ATOM 872 N N . LYS A 1 105 ? -5.600 17.957 29.997 1.00 57.22 105 LYS A N 1
ATOM 873 C CA . LYS A 1 105 ? -5.601 17.542 31.415 1.00 57.22 105 LYS A CA 1
ATOM 874 C C . LYS A 1 105 ? -4.300 17.849 32.171 1.00 57.22 105 LYS A C 1
ATOM 876 O O . LYS A 1 105 ? -4.141 17.397 33.297 1.00 57.22 105 LYS A O 1
ATOM 881 N N . GLY A 1 106 ? -3.376 18.593 31.565 1.00 50.38 106 GLY A N 1
ATOM 882 C CA . GLY A 1 106 ? -2.102 18.971 32.176 1.00 50.38 106 GLY A CA 1
ATOM 883 C C . GLY A 1 106 ? -1.875 20.477 32.150 1.00 50.38 106 GLY A C 1
ATOM 884 O O . GLY A 1 106 ? -1.049 20.937 31.365 1.00 50.38 106 GLY A O 1
ATOM 885 N N . LYS A 1 107 ? -2.622 21.222 32.968 1.00 39.88 107 LYS A N 1
ATOM 886 C CA . LYS A 1 107 ? -2.269 22.535 33.527 1.00 39.88 107 LYS A CA 1
ATOM 887 C C . LYS A 1 107 ? -2.961 22.686 34.871 1.00 39.88 107 LYS A C 1
ATOM 889 O O . LYS A 1 107 ? -4.131 22.251 34.948 1.00 39.88 107 LYS A O 1
#

Sequence (107 aa):
MLILNIVGDEINKRNRYCFSCGIEKTLRWNIYLKEHYLCGNCYNYKQINWRFRPIKKGNRHCHECGVTQTTQWRIHPELKHDLCNACGMKQRKSARKEKLSGSFKGK